Protein AF-A0A355XR90-F1 (afdb_monomer)

Secondary structure (DSSP, 8-state):
-HHHHHHHHHHHHHHHHHT--------S-GGGGS--SHHHHH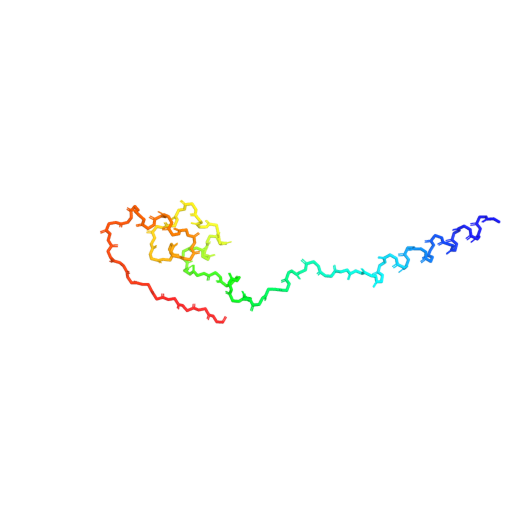TTT--GGG--STTHHHH-GGGGGG--S---------

pLDDT: mean 85.88, std 7.72, range [61.81, 94.19]

Fold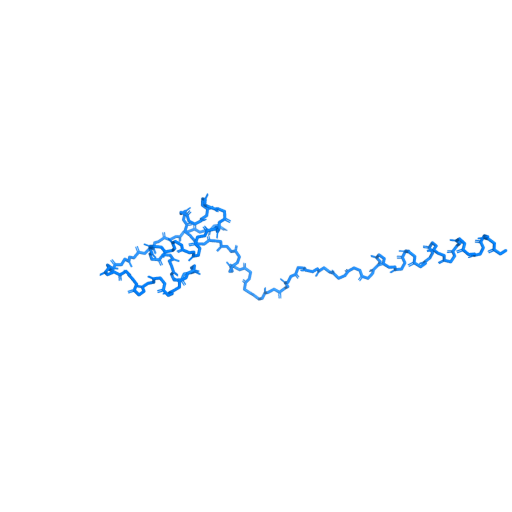seek 3Di:
DVVVVVVVVVVVVVVVVVPDDDPPPPDPCPVLVVDWDPVCVVVVNPCQVPVAAPSCVSRPVVNVVVDPDDDDDDTDDD

Solvent-accessible surface area (backbone atoms only — not comparable to full-atom values): 5209 Å² total; per-residue (Å²): 109,72,70,60,54,54,53,52,51,54,54,52,57,57,54,65,64,72,72,67,76,76,87,68,81,88,58,96,62,63,68,76,76,57,78,70,46,74,73,29,48,76,51,76,63,74,30,53,93,71,30,82,54,66,59,10,71,79,56,26,54,76,43,52,78,77,54,92,70,92,72,85,77,87,81,86,81,136

Sequence (78 aa):
MKKIATTFIATLLTMATLFGVNKTGTMAAKFLSINVGSRAVSMGGAYTAIAGDASAMYWNPAGLSYHQTRAIYFNHAN

Mean predicted aligned error: 9.53 Å

Structure (mmCIF, N/CA/C/O backbone):
data_AF-A0A355XR90-F1
#
_entry.id   AF-A0A355XR90-F1
#
loop_
_atom_site.group_PDB
_atom_site.id
_atom_site.type_symbol
_atom_site.label_atom_id
_atom_site.label_alt_id
_atom_site.label_comp_id
_atom_site.label_asym_id
_atom_site.label_entity_id
_atom_site.label_seq_id
_atom_site.pdbx_PDB_ins_code
_atom_site.Cartn_x
_atom_site.Cartn_y
_atom_site.Cartn_z
_atom_site.occupancy
_atom_site.B_iso_or_equiv
_atom_site.auth_seq_id
_atom_site.auth_comp_id
_atom_site.auth_asym_id
_atom_site.auth_atom_id
_atom_site.pdbx_PDB_model_num
ATOM 1 N N . MET A 1 1 ? 47.776 16.386 -30.701 1.00 61.81 1 MET A N 1
ATOM 2 C CA . MET A 1 1 ? 47.169 16.504 -29.352 1.00 61.81 1 MET A CA 1
ATOM 3 C C . MET A 1 1 ? 45.640 16.471 -29.377 1.00 61.81 1 MET A C 1
ATOM 5 O O . MET A 1 1 ? 45.080 15.597 -28.736 1.00 61.81 1 MET A O 1
ATOM 9 N N . LYS A 1 2 ? 44.953 17.318 -30.166 1.00 70.00 2 LYS A N 1
ATOM 10 C CA . LYS A 1 2 ? 43.472 17.338 -30.234 1.00 70.00 2 LYS A CA 1
ATOM 11 C C . LYS A 1 2 ? 42.835 15.988 -30.623 1.00 70.00 2 LYS A C 1
ATOM 13 O O . LYS A 1 2 ? 41.895 15.569 -29.970 1.00 70.00 2 LYS A O 1
ATOM 18 N N . LYS A 1 3 ? 43.401 15.274 -31.612 1.00 69.31 3 LYS A N 1
ATOM 19 C CA . LYS A 1 3 ? 42.902 13.953 -32.056 1.00 69.31 3 LYS A CA 1
ATOM 20 C C . LYS A 1 3 ? 43.049 12.842 -31.004 1.00 69.31 3 LYS A C 1
ATOM 22 O O . LYS A 1 3 ? 42.185 11.984 -30.910 1.00 69.31 3 LYS A O 1
ATOM 27 N N . ILE A 1 4 ? 44.116 12.892 -30.200 1.00 84.25 4 ILE A N 1
ATOM 28 C CA . ILE A 1 4 ? 44.372 11.937 -29.107 1.00 84.25 4 ILE A CA 1
ATOM 29 C C . ILE A 1 4 ? 43.395 12.189 -27.951 1.00 84.25 4 ILE A C 1
ATOM 31 O O . ILE A 1 4 ? 42.832 11.251 -27.394 1.00 84.25 4 ILE A O 1
ATOM 35 N N . ALA A 1 5 ? 43.135 13.462 -27.636 1.00 85.31 5 ALA A N 1
ATOM 36 C CA . ALA A 1 5 ? 42.149 13.840 -26.628 1.00 85.31 5 ALA A CA 1
ATOM 37 C C . ALA A 1 5 ? 40.730 13.4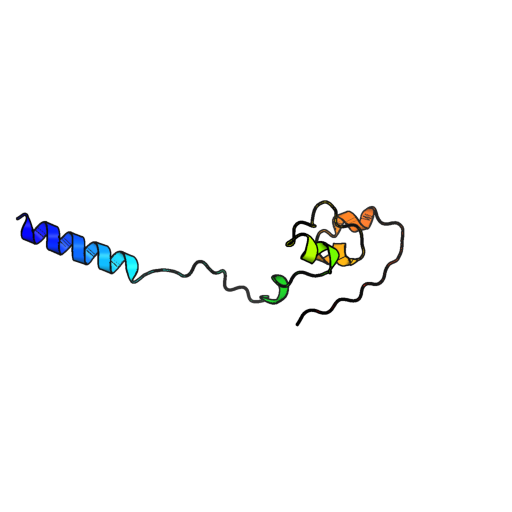01 -27.026 1.00 85.31 5 ALA A C 1
ATOM 39 O O . ALA A 1 5 ? 40.009 12.842 -26.205 1.00 85.31 5 ALA A O 1
ATOM 40 N N . THR A 1 6 ? 40.341 13.574 -28.295 1.00 82.44 6 THR A N 1
ATOM 41 C CA . THR A 1 6 ? 39.013 13.150 -28.769 1.00 82.44 6 THR A CA 1
ATOM 42 C C . THR A 1 6 ? 38.835 11.635 -28.756 1.00 82.44 6 THR A C 1
ATOM 44 O O . THR A 1 6 ? 37.773 11.161 -28.364 1.00 82.44 6 THR A O 1
ATOM 47 N N . THR A 1 7 ? 39.861 10.861 -29.130 1.00 84.56 7 THR A N 1
ATOM 48 C CA . THR A 1 7 ? 39.777 9.393 -29.065 1.00 84.56 7 THR A CA 1
ATOM 49 C C . THR A 1 7 ? 39.687 8.899 -27.629 1.00 84.56 7 THR A C 1
ATOM 51 O O . THR A 1 7 ? 38.904 7.999 -27.365 1.00 84.56 7 THR A O 1
ATOM 54 N N . PHE A 1 8 ? 40.422 9.520 -26.701 1.00 89.12 8 PHE A N 1
ATOM 55 C CA . PHE A 1 8 ? 40.396 9.167 -25.280 1.00 89.12 8 PHE A CA 1
ATOM 56 C C . PHE A 1 8 ? 39.036 9.454 -24.624 1.00 89.12 8 PHE A C 1
ATOM 58 O O . PHE A 1 8 ? 38.526 8.644 -23.854 1.00 89.12 8 PHE A O 1
ATOM 65 N N . ILE A 1 9 ? 38.408 10.583 -24.967 1.00 89.56 9 ILE A N 1
ATOM 66 C CA . ILE A 1 9 ? 37.061 10.920 -24.483 1.00 89.56 9 ILE A CA 1
ATOM 67 C C . ILE A 1 9 ? 36.024 9.922 -25.020 1.00 89.56 9 ILE A C 1
ATOM 69 O O . ILE A 1 9 ? 35.146 9.490 -24.274 1.00 89.56 9 ILE A O 1
ATOM 73 N N . ALA A 1 10 ? 36.140 9.509 -26.287 1.00 87.69 10 ALA A N 1
ATOM 74 C CA . ALA A 1 10 ? 35.232 8.530 -26.885 1.00 87.69 10 ALA A CA 1
ATOM 75 C C . ALA A 1 10 ? 35.348 7.137 -26.233 1.00 87.69 10 ALA A C 1
ATOM 77 O O . ALA A 1 10 ? 34.329 6.486 -25.982 1.00 87.69 10 ALA A O 1
ATOM 78 N N . THR A 1 11 ? 36.561 6.684 -25.900 1.00 85.19 11 THR A N 1
ATOM 79 C CA . THR A 1 11 ? 36.755 5.428 -25.155 1.00 85.19 11 THR A CA 1
ATOM 80 C C . THR A 1 11 ? 36.265 5.516 -23.713 1.00 85.19 11 THR A C 1
ATOM 82 O O . THR A 1 11 ? 35.680 4.562 -23.208 1.00 85.19 11 THR A O 1
ATOM 85 N N . LEU A 1 12 ? 36.430 6.658 -23.045 1.00 85.50 12 LEU A N 1
ATOM 86 C CA . LEU A 1 12 ? 35.921 6.830 -21.682 1.00 85.50 12 LEU A CA 1
ATOM 87 C C . LEU A 1 12 ? 34.383 6.809 -21.638 1.00 85.50 12 LEU A C 1
ATOM 89 O O . LEU A 1 12 ? 33.790 6.179 -20.762 1.00 85.50 12 LEU A O 1
ATOM 93 N N . LEU A 1 13 ? 33.732 7.448 -22.614 1.00 84.50 13 LEU A N 1
ATOM 94 C CA . LEU A 1 13 ? 32.272 7.501 -22.699 1.00 84.50 13 LEU A CA 1
ATOM 95 C C . LEU A 1 13 ? 31.652 6.127 -22.996 1.00 84.50 13 LEU A C 1
ATOM 97 O O . LEU A 1 13 ? 30.604 5.792 -22.452 1.00 84.50 13 LEU A O 1
ATOM 101 N N . THR A 1 14 ? 32.316 5.313 -23.820 1.00 81.62 14 THR A N 1
ATOM 102 C CA . THR A 1 14 ? 31.878 3.938 -24.117 1.00 81.62 14 THR A CA 1
ATOM 103 C C . THR A 1 14 ? 32.085 2.985 -22.939 1.00 81.62 14 THR A C 1
ATOM 105 O O . THR A 1 14 ? 31.266 2.098 -22.728 1.00 81.62 14 THR A O 1
ATOM 108 N N . MET A 1 15 ? 33.114 3.188 -22.112 1.00 81.00 15 MET A N 1
ATOM 109 C CA . MET A 1 15 ? 33.293 2.418 -20.872 1.00 81.00 15 MET A CA 1
ATOM 110 C C . MET A 1 15 ? 32.216 2.726 -19.820 1.00 81.00 15 MET A C 1
ATOM 112 O O . MET A 1 15 ? 31.776 1.822 -19.111 1.00 81.00 15 MET A O 1
ATOM 116 N N . ALA A 1 16 ? 31.744 3.974 -19.737 1.00 78.31 16 ALA A N 1
ATOM 117 C CA . ALA A 1 16 ? 30.726 4.378 -18.764 1.00 78.31 16 ALA A CA 1
ATOM 118 C C . ALA A 1 16 ? 29.349 3.723 -18.998 1.00 78.31 16 ALA A C 1
ATOM 120 O O . ALA A 1 16 ? 28.587 3.543 -18.048 1.00 78.31 16 ALA A O 1
ATOM 121 N N . THR A 1 17 ? 29.019 3.346 -20.237 1.00 77.50 17 THR A N 1
ATOM 122 C CA . THR A 1 17 ? 27.728 2.719 -20.572 1.00 77.50 17 THR A CA 1
ATOM 123 C C . THR A 1 17 ? 27.730 1.194 -20.429 1.00 77.50 17 THR A C 1
ATOM 12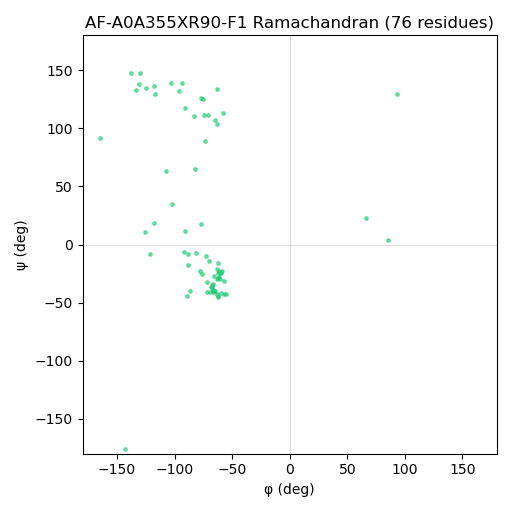5 O O . THR A 1 17 ? 26.657 0.603 -20.320 1.00 77.50 17 THR A O 1
ATOM 128 N N . LEU A 1 18 ? 28.904 0.548 -20.378 1.00 75.94 18 LEU A N 1
ATOM 129 C CA . LEU A 1 18 ? 29.030 -0.915 -20.287 1.00 75.94 18 LEU A CA 1
ATOM 130 C C . LEU A 1 18 ? 28.738 -1.477 -18.883 1.00 75.94 18 LEU A C 1
ATOM 132 O O . LEU A 1 18 ? 28.305 -2.619 -18.767 1.00 75.94 18 LEU A O 1
ATOM 136 N N . PHE A 1 19 ? 28.917 -0.684 -17.822 1.00 72.19 19 PHE A N 1
ATOM 137 C CA . PHE A 1 19 ? 28.700 -1.103 -16.425 1.00 72.19 19 PHE A CA 1
ATOM 138 C C . PHE A 1 19 ? 27.369 -0.601 -15.839 1.00 72.19 19 PHE A C 1
ATOM 140 O O . PHE A 1 19 ? 27.270 -0.270 -14.655 1.00 72.19 19 PHE A O 1
ATOM 147 N N . GLY A 1 20 ? 26.324 -0.521 -16.666 1.00 71.25 20 GLY A N 1
ATOM 148 C CA . GLY A 1 20 ? 24.989 -0.131 -16.219 1.00 71.25 20 GLY A CA 1
ATOM 149 C C . GLY A 1 20 ? 24.387 -1.151 -15.247 1.00 71.25 20 GLY A C 1
ATOM 150 O O . GLY A 1 20 ? 23.956 -2.225 -15.654 1.00 71.25 20 GLY A O 1
ATOM 151 N N . VAL A 1 21 ? 24.308 -0.810 -13.959 1.00 73.00 21 VAL A N 1
ATOM 152 C CA . VAL A 1 21 ? 23.554 -1.602 -12.973 1.00 73.00 21 VAL A CA 1
ATOM 153 C C . VAL A 1 21 ? 22.059 -1.350 -13.165 1.00 73.00 21 VAL A C 1
ATOM 155 O O . VAL A 1 21 ? 21.600 -0.203 -13.110 1.00 73.00 21 VAL A O 1
ATOM 158 N N . ASN A 1 22 ? 21.288 -2.422 -13.351 1.00 71.88 22 ASN A N 1
ATOM 159 C CA . ASN A 1 22 ? 19.835 -2.340 -13.415 1.00 71.88 22 ASN A CA 1
ATOM 160 C C . ASN A 1 22 ? 19.295 -2.032 -12.007 1.00 71.88 22 ASN A C 1
ATOM 162 O O . ASN A 1 22 ? 19.406 -2.856 -11.104 1.00 71.88 22 ASN A O 1
ATOM 166 N N . LYS A 1 23 ? 18.736 -0.832 -11.794 1.00 70.25 23 LYS A N 1
ATOM 167 C CA . LYS A 1 23 ? 18.217 -0.378 -10.482 1.00 70.25 23 LYS A CA 1
ATOM 168 C C . LYS A 1 23 ? 16.853 -0.986 -10.135 1.00 70.25 23 LYS A C 1
ATOM 170 O O . LYS A 1 23 ? 16.124 -0.467 -9.295 1.00 70.25 23 LYS A O 1
ATOM 175 N N . THR A 1 24 ? 16.478 -2.066 -10.805 1.00 73.50 24 THR A N 1
ATOM 176 C CA . THR A 1 24 ? 15.312 -2.858 -10.441 1.00 73.50 24 THR A CA 1
ATOM 177 C C . THR A 1 24 ? 15.668 -3.667 -9.203 1.00 73.50 24 THR A C 1
ATOM 179 O O . THR A 1 24 ? 16.506 -4.563 -9.280 1.00 73.50 24 THR A O 1
ATOM 182 N N . GLY A 1 25 ? 15.054 -3.349 -8.063 1.00 71.44 25 GLY A N 1
ATOM 183 C CA . GLY A 1 25 ? 15.235 -4.128 -6.843 1.00 71.44 25 GLY A CA 1
ATOM 184 C C . GLY A 1 25 ? 14.835 -5.585 -7.079 1.00 71.44 25 GLY A C 1
ATOM 185 O O . GLY A 1 25 ? 13.664 -5.881 -7.312 1.00 71.44 25 GLY A O 1
ATOM 186 N N . THR A 1 26 ? 15.799 -6.501 -7.035 1.00 75.44 26 THR A N 1
ATOM 187 C CA . THR A 1 26 ? 15.552 -7.945 -7.031 1.00 75.44 26 THR A CA 1
ATOM 188 C C . THR A 1 26 ? 15.025 -8.337 -5.656 1.00 75.44 26 THR A C 1
ATOM 190 O O . THR A 1 26 ? 15.779 -8.644 -4.738 1.00 75.44 26 THR A O 1
ATOM 193 N N . MET A 1 27 ? 13.705 -8.276 -5.492 1.00 76.06 27 MET A N 1
ATOM 194 C CA . MET A 1 27 ? 13.030 -8.699 -4.266 1.00 76.06 27 MET A CA 1
ATOM 195 C C . MET A 1 27 ? 12.588 -10.158 -4.385 1.00 76.06 27 MET A C 1
ATOM 197 O O . MET A 1 27 ? 12.050 -10.562 -5.416 1.00 76.06 27 MET A O 1
ATOM 201 N N . ALA A 1 28 ? 12.756 -10.938 -3.314 1.00 81.06 28 ALA A N 1
ATOM 202 C CA . ALA A 1 28 ? 12.298 -12.330 -3.263 1.00 81.06 28 ALA A CA 1
ATOM 203 C C . ALA A 1 28 ? 10.765 -12.454 -3.407 1.00 81.06 28 ALA A C 1
ATOM 205 O O . ALA A 1 28 ? 10.264 -13.437 -3.942 1.00 81.06 28 ALA A O 1
ATOM 206 N N . ALA A 1 29 ? 10.018 -11.433 -2.973 1.00 84.69 29 ALA A N 1
ATOM 207 C CA . ALA A 1 29 ? 8.557 -11.415 -2.939 1.00 84.69 29 ALA A CA 1
ATOM 208 C C . ALA A 1 29 ? 7.959 -10.501 -4.022 1.00 84.69 29 ALA A C 1
ATOM 210 O O . ALA A 1 29 ? 7.285 -9.517 -3.722 1.00 84.69 29 ALA A O 1
ATOM 211 N N . LYS A 1 30 ? 8.186 -10.821 -5.302 1.00 83.31 30 LYS A N 1
ATOM 212 C CA . LYS A 1 30 ? 7.644 -10.030 -6.426 1.00 83.31 30 LYS A CA 1
ATOM 213 C C . LYS A 1 30 ? 6.110 -9.947 -6.424 1.00 83.31 30 LYS A C 1
ATOM 215 O O . LYS A 1 30 ? 5.553 -8.982 -6.921 1.00 83.31 30 LYS A O 1
ATOM 220 N N . PHE A 1 31 ? 5.418 -10.910 -5.819 1.00 84.94 31 PHE A N 1
ATOM 221 C CA . PHE A 1 31 ? 3.961 -10.868 -5.677 1.00 84.94 31 PHE A CA 1
ATOM 222 C C . PHE A 1 31 ? 3.463 -9.684 -4.828 1.00 84.94 31 PHE A C 1
ATOM 224 O O . PHE A 1 31 ? 2.323 -9.275 -4.996 1.00 84.94 31 PHE A O 1
ATOM 231 N N . LEU A 1 32 ? 4.298 -9.085 -3.966 1.00 87.00 32 LEU A N 1
ATOM 232 C CA . LEU A 1 32 ? 3.913 -7.917 -3.164 1.00 87.00 32 LEU A CA 1
ATOM 233 C C . LEU A 1 32 ? 3.743 -6.645 -4.013 1.00 87.00 32 LEU A C 1
ATOM 235 O O . LEU A 1 32 ? 3.175 -5.666 -3.549 1.00 87.00 32 LEU A O 1
ATOM 239 N N . SER A 1 33 ? 4.216 -6.641 -5.263 1.00 85.81 33 SER A N 1
ATOM 240 C CA . SER A 1 33 ? 3.898 -5.560 -6.202 1.00 85.81 33 SER A CA 1
ATOM 241 C C . SER A 1 33 ? 2.530 -5.733 -6.872 1.00 85.81 33 SER A C 1
ATOM 243 O O . SER A 1 33 ? 2.107 -4.853 -7.620 1.00 85.81 33 SER A O 1
ATOM 245 N N . ILE A 1 34 ? 1.856 -6.869 -6.667 1.00 89.94 34 ILE A N 1
ATOM 246 C CA . ILE A 1 34 ? 0.512 -7.116 -7.189 1.00 89.94 34 ILE A CA 1
ATOM 247 C C . ILE A 1 34 ? -0.478 -6.486 -6.216 1.00 89.94 34 ILE A C 1
ATOM 249 O O . ILE A 1 34 ? -0.657 -6.945 -5.092 1.00 89.94 34 ILE A O 1
ATOM 253 N N . ASN A 1 35 ? -1.120 -5.413 -6.665 1.00 91.81 35 ASN A N 1
ATOM 254 C CA . ASN A 1 35 ? -2.074 -4.678 -5.849 1.00 91.81 35 ASN A CA 1
ATOM 255 C C . ASN A 1 35 ? -3.280 -5.545 -5.472 1.00 91.81 35 ASN A C 1
ATOM 257 O O . ASN A 1 35 ? -3.893 -6.183 -6.328 1.00 91.81 35 ASN A O 1
ATOM 261 N N . VAL A 1 36 ? -3.661 -5.492 -4.195 1.00 92.94 36 VAL A N 1
ATOM 262 C CA . VAL A 1 36 ? -4.835 -6.193 -3.671 1.00 92.94 36 VAL A CA 1
ATOM 263 C C . VAL A 1 36 ? -6.031 -5.249 -3.620 1.00 92.94 36 VAL A C 1
ATOM 265 O O . VAL A 1 36 ? -5.959 -4.144 -3.085 1.00 92.94 36 VAL A O 1
ATOM 268 N N . GLY A 1 37 ? -7.161 -5.731 -4.126 1.00 91.94 37 GLY A N 1
ATOM 269 C CA . GLY A 1 37 ? -8.463 -5.092 -3.987 1.00 91.94 37 GLY A CA 1
ATOM 270 C C . GLY A 1 37 ? -8.851 -4.155 -5.129 1.00 91.94 37 GLY A C 1
ATOM 271 O O . GLY A 1 37 ? -8.115 -3.246 -5.499 1.00 91.94 37 GLY A O 1
ATOM 272 N N . SER A 1 38 ? -10.056 -4.352 -5.673 1.00 92.06 38 SER A N 1
ATOM 273 C CA . SER A 1 38 ? -10.540 -3.625 -6.856 1.00 92.06 38 SER A CA 1
ATOM 274 C C . SER A 1 38 ? -10.586 -2.111 -6.647 1.00 92.06 38 SER A C 1
ATOM 276 O O . SER A 1 38 ? -10.163 -1.364 -7.520 1.00 92.06 38 SER A O 1
ATOM 278 N N . ARG A 1 39 ? -11.035 -1.643 -5.474 1.00 91.56 39 ARG A N 1
ATOM 279 C CA . ARG A 1 39 ? -11.106 -0.209 -5.155 1.00 91.56 39 ARG A CA 1
ATOM 280 C C . ARG A 1 39 ? -9.728 0.450 -5.153 1.00 91.56 39 ARG A C 1
ATOM 282 O O . ARG A 1 39 ? -9.563 1.512 -5.742 1.00 91.56 39 ARG A O 1
ATOM 289 N N . ALA A 1 40 ? -8.745 -0.197 -4.534 1.00 93.69 40 ALA A N 1
ATOM 290 C CA . ALA A 1 40 ? -7.382 0.307 -4.474 1.00 93.69 40 ALA A CA 1
ATOM 291 C C . ALA A 1 40 ? -6.694 0.277 -5.847 1.00 93.69 40 ALA A C 1
ATOM 293 O O . ALA A 1 40 ? -6.025 1.237 -6.231 1.00 93.69 40 ALA A O 1
ATOM 294 N N . VAL A 1 41 ? -6.915 -0.795 -6.616 1.00 93.31 41 VAL A N 1
ATOM 295 C CA . VAL A 1 41 ? -6.410 -0.940 -7.990 1.00 93.31 41 VAL A CA 1
ATOM 296 C C . VAL A 1 41 ? -6.991 0.136 -8.909 1.00 93.31 41 VAL A C 1
ATOM 298 O O . VAL A 1 41 ? -6.234 0.770 -9.640 1.00 93.31 41 VAL A O 1
ATOM 301 N N . SER A 1 42 ? -8.296 0.416 -8.828 1.00 93.56 42 SER A N 1
ATOM 302 C CA . SER A 1 42 ? -8.947 1.490 -9.597 1.00 93.56 42 SER A CA 1
ATOM 303 C C . SER A 1 42 ? -8.391 2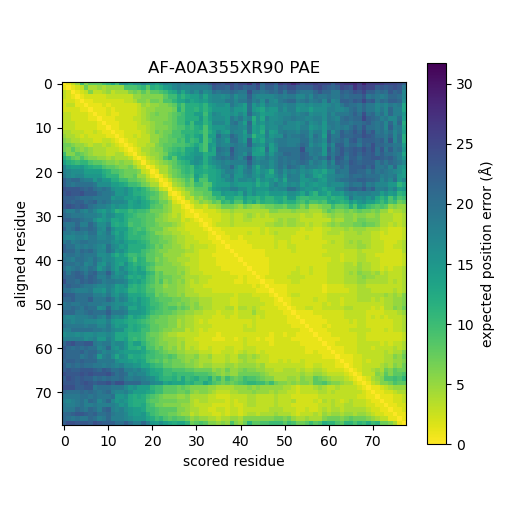.882 -9.283 1.00 93.56 42 SER A C 1
ATOM 305 O O . SER A 1 42 ? -8.496 3.784 -10.108 1.00 93.56 42 SER A O 1
ATOM 307 N N . MET A 1 43 ? -7.774 3.064 -8.112 1.00 93.81 43 MET A N 1
ATOM 308 C CA . MET A 1 43 ? -7.079 4.295 -7.722 1.00 93.81 43 MET A CA 1
ATOM 309 C C . MET A 1 43 ? -5.588 4.293 -8.097 1.00 93.81 43 MET A C 1
ATOM 311 O O . MET A 1 43 ? -4.829 5.130 -7.613 1.00 93.81 43 MET A O 1
ATOM 315 N N . GLY A 1 44 ? -5.134 3.335 -8.909 1.00 93.50 44 GLY A N 1
ATOM 316 C CA . GLY A 1 44 ? -3.724 3.198 -9.278 1.00 93.50 44 GLY A CA 1
ATOM 317 C C . GLY A 1 44 ? -2.815 2.819 -8.103 1.00 93.50 44 GLY A C 1
ATOM 318 O O . GLY A 1 44 ? -1.624 3.110 -8.135 1.00 93.50 44 GLY A O 1
ATOM 319 N N . GLY A 1 45 ? -3.366 2.208 -7.049 1.00 92.00 45 GLY A N 1
ATOM 320 C CA . GLY A 1 45 ? -2.644 1.869 -5.820 1.00 92.00 45 GLY A CA 1
ATOM 321 C C . GLY A 1 45 ? -2.560 3.001 -4.787 1.00 92.00 45 GLY A C 1
ATOM 322 O O . GLY A 1 45 ? -1.953 2.830 -3.733 1.00 92.00 45 GLY A O 1
ATOM 323 N N . ALA A 1 46 ? -3.191 4.151 -5.029 1.00 93.94 46 ALA A N 1
ATOM 324 C CA . ALA A 1 46 ? -3.221 5.266 -4.082 1.00 93.94 46 ALA A CA 1
ATOM 325 C C . ALA A 1 46 ? -4.314 5.088 -3.003 1.00 93.94 46 ALA A C 1
ATOM 327 O O . ALA A 1 46 ? -5.275 5.852 -2.957 1.00 93.94 46 ALA A O 1
ATOM 328 N N . TYR A 1 47 ? -4.195 4.066 -2.144 1.00 93.94 47 TYR A N 1
ATOM 329 C CA . TYR A 1 47 ? -5.263 3.686 -1.196 1.00 93.94 47 TYR A CA 1
ATOM 330 C C . TYR A 1 47 ? -4.873 3.714 0.296 1.00 93.94 47 TYR A C 1
ATOM 332 O O . TYR A 1 47 ? -5.736 3.611 1.162 1.00 93.94 47 TYR A O 1
ATOM 340 N N . THR A 1 48 ? -3.596 3.913 0.630 1.00 93.75 48 THR A N 1
ATOM 341 C CA . THR A 1 48 ? -3.048 3.786 2.001 1.00 93.75 48 THR A CA 1
ATOM 342 C C . THR A 1 48 ? -3.744 4.644 3.065 1.00 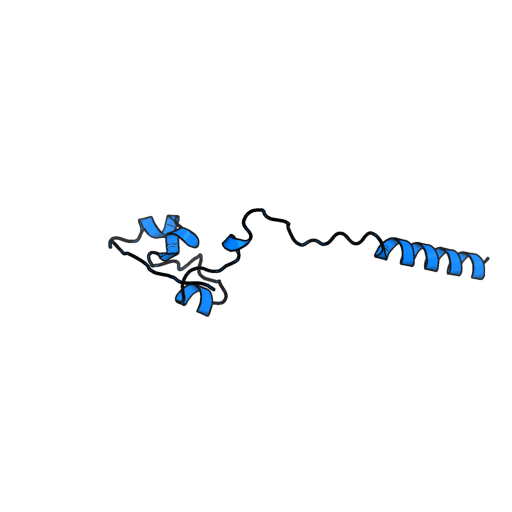93.75 48 TH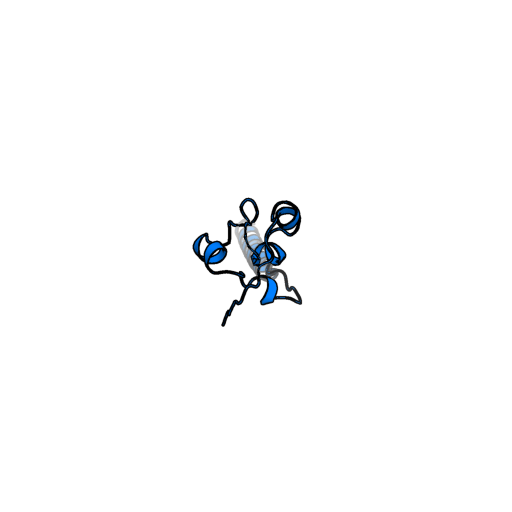R A C 1
ATOM 344 O O . THR A 1 48 ? -3.997 4.169 4.172 1.00 93.75 48 THR A O 1
ATOM 347 N N . ALA A 1 49 ? -4.065 5.902 2.750 1.00 92.56 49 ALA A N 1
ATOM 348 C CA . ALA A 1 49 ? -4.665 6.839 3.706 1.00 92.56 49 ALA A CA 1
ATOM 349 C C . ALA A 1 49 ? -6.166 6.606 3.941 1.00 92.56 49 ALA A C 1
ATOM 351 O O . ALA A 1 49 ? -6.698 7.011 4.969 1.00 92.56 49 ALA A O 1
ATOM 352 N N . ILE A 1 50 ? -6.847 5.967 2.989 1.00 91.38 50 ILE A N 1
ATOM 353 C CA . ILE A 1 50 ? -8.305 5.774 2.994 1.00 91.38 50 ILE A CA 1
ATOM 354 C C . ILE A 1 50 ? -8.690 4.290 3.044 1.00 91.38 50 ILE A C 1
ATOM 356 O O . ILE A 1 50 ? -9.810 3.925 2.680 1.00 91.38 50 ILE A O 1
ATOM 360 N N . ALA A 1 51 ? -7.746 3.437 3.448 1.00 92.31 51 ALA A N 1
ATOM 361 C CA . ALA A 1 51 ? -7.936 2.002 3.546 1.00 92.31 51 ALA A CA 1
ATOM 362 C C . ALA A 1 51 ? -9.022 1.694 4.583 1.00 92.31 51 ALA A 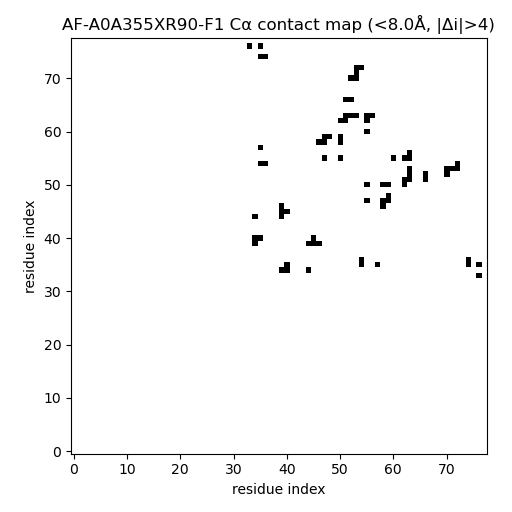C 1
ATOM 364 O O . ALA A 1 51 ? -8.795 1.820 5.784 1.00 92.31 51 ALA A O 1
ATOM 365 N N . GLY A 1 52 ? -10.210 1.357 4.078 1.00 88.88 52 GLY A N 1
ATOM 366 C CA . GLY A 1 52 ? -11.473 1.420 4.815 1.00 88.88 52 GLY A CA 1
ATOM 367 C C . GLY A 1 52 ? -12.266 0.110 4.835 1.00 88.88 52 GLY A C 1
ATOM 368 O O . GLY A 1 52 ? -13.458 0.106 5.141 1.00 88.88 52 GLY A O 1
ATOM 369 N N . ASP A 1 53 ? -11.662 -0.987 4.401 1.00 89.31 53 ASP A N 1
ATOM 370 C CA . ASP A 1 53 ? -12.297 -2.294 4.293 1.00 89.31 53 ASP A CA 1
ATOM 371 C C . ASP A 1 53 ? -11.297 -3.396 4.674 1.00 89.31 53 ASP A C 1
ATOM 373 O O . ASP A 1 53 ? -10.170 -3.126 5.087 1.00 89.31 53 ASP A O 1
ATOM 377 N N . ALA A 1 54 ? -11.687 -4.663 4.549 1.00 91.81 54 ALA A N 1
ATOM 378 C CA . ALA A 1 54 ? -10.816 -5.783 4.904 1.00 91.81 54 ALA A CA 1
ATOM 379 C C . ALA A 1 54 ? -9.515 -5.861 4.067 1.00 91.81 54 ALA A C 1
ATOM 381 O O . ALA A 1 54 ? -8.558 -6.499 4.508 1.00 91.81 54 ALA A O 1
ATOM 382 N N . SER A 1 55 ? -9.409 -5.162 2.925 1.00 92.00 55 SER A N 1
ATOM 383 C CA . SER A 1 55 ? -8.140 -5.031 2.189 1.00 92.00 55 SER A CA 1
ATOM 384 C C . SER A 1 55 ? -7.131 -4.106 2.890 1.00 92.00 55 SER A C 1
ATOM 386 O O . SER A 1 55 ? -5.949 -4.109 2.540 1.00 92.00 55 SER A O 1
ATOM 388 N N . ALA A 1 56 ? -7.540 -3.371 3.933 1.00 92.62 56 ALA A N 1
ATOM 389 C CA . ALA A 1 56 ? -6.649 -2.555 4.755 1.00 92.62 56 ALA A CA 1
ATOM 390 C C . ALA A 1 56 ? -5.529 -3.369 5.420 1.00 92.62 56 ALA A C 1
ATOM 392 O O . ALA A 1 56 ? -4.467 -2.818 5.679 1.00 92.62 56 ALA A O 1
ATOM 393 N N . MET A 1 57 ? -5.694 -4.684 5.611 1.00 91.31 57 MET A N 1
ATOM 394 C CA . MET A 1 57 ? -4.593 -5.555 6.049 1.00 91.31 57 MET A CA 1
ATOM 395 C C . MET A 1 57 ? -3.378 -5.513 5.104 1.00 91.31 57 MET A C 1
ATOM 397 O O . MET A 1 57 ? -2.251 -5.663 5.566 1.00 91.31 57 MET A O 1
ATOM 401 N N . TYR A 1 58 ? -3.597 -5.304 3.802 1.00 92.62 58 TYR A N 1
ATOM 402 C CA . TYR A 1 58 ? -2.538 -5.156 2.800 1.00 92.62 58 TYR A CA 1
ATOM 403 C C . TYR A 1 58 ? -2.049 -3.701 2.691 1.00 92.62 58 TYR A C 1
ATOM 405 O O . TYR A 1 58 ? -0.851 -3.462 2.573 1.00 92.62 58 TYR A O 1
ATOM 413 N N . TRP A 1 59 ? -2.963 -2.724 2.751 1.00 94.06 59 TRP A N 1
ATOM 414 C CA . TRP A 1 59 ? -2.647 -1.310 2.497 1.00 94.06 59 TRP A CA 1
ATOM 415 C C . TRP A 1 59 ? -2.214 -0.510 3.733 1.00 94.06 59 TRP A C 1
ATOM 417 O O . TRP A 1 59 ? -1.281 0.286 3.645 1.00 94.06 59 TRP A O 1
ATOM 427 N N . ASN A 1 60 ? -2.912 -0.666 4.861 1.00 94.19 60 ASN A N 1
ATOM 428 C CA . ASN A 1 60 ? -2.648 0.033 6.121 1.00 94.19 60 ASN A CA 1
ATOM 429 C C . ASN A 1 60 ? -3.380 -0.644 7.307 1.00 94.19 60 ASN A C 1
ATOM 431 O O . ASN A 1 60 ? -4.519 -0.282 7.624 1.00 94.19 60 ASN A O 1
ATOM 435 N N . PRO A 1 61 ? -2.734 -1.590 8.015 1.00 92.75 61 PRO A N 1
ATOM 436 C CA . PRO A 1 61 ? -3.348 -2.299 9.137 1.00 92.75 61 PRO A CA 1
ATOM 437 C C . PRO A 1 61 ? -3.773 -1.399 10.303 1.00 92.75 61 PRO A C 1
ATOM 439 O O . PRO A 1 61 ? -4.690 -1.761 11.036 1.00 92.75 61 PRO A O 1
ATOM 442 N N . ALA A 1 62 ? -3.161 -0.220 10.481 1.00 91.88 62 ALA A N 1
ATOM 443 C CA . ALA A 1 62 ? -3.554 0.710 11.543 1.00 91.88 62 ALA A CA 1
ATOM 444 C C . ALA A 1 62 ? -4.996 1.218 11.356 1.00 91.88 62 ALA A C 1
ATOM 446 O O . ALA A 1 62 ? -5.697 1.458 12.341 1.00 91.88 62 ALA A O 1
ATOM 447 N N . GLY A 1 63 ? -5.465 1.294 10.103 1.00 88.69 63 GLY A N 1
ATOM 448 C CA . GLY A 1 63 ? -6.843 1.643 9.753 1.00 88.69 63 GLY A CA 1
ATOM 449 C C . GLY A 1 63 ? -7.884 0.674 10.324 1.00 88.69 63 GLY A C 1
ATOM 450 O O . GLY A 1 63 ? -8.981 1.093 10.684 1.00 88.69 63 GLY A O 1
ATOM 451 N N . LEU A 1 64 ? -7.524 -0.605 10.506 1.00 89.31 64 LEU A N 1
ATOM 452 C CA . LEU A 1 64 ? -8.422 -1.637 11.044 1.00 89.31 64 LEU A CA 1
ATOM 453 C C . LEU A 1 64 ? -8.900 -1.332 12.460 1.00 89.31 64 LEU A C 1
ATOM 455 O O . LEU A 1 64 ? -10.006 -1.723 12.815 1.00 89.31 64 LEU A O 1
ATOM 459 N N . SER A 1 65 ? -8.109 -0.599 13.246 1.00 90.25 65 SER A N 1
ATOM 460 C CA . SER A 1 65 ? -8.508 -0.193 14.598 1.00 90.25 65 SER A CA 1
ATOM 461 C C . SER A 1 65 ? -9.753 0.706 14.616 1.00 90.25 65 SER A C 1
ATOM 463 O O . SER A 1 65 ? -10.490 0.709 15.599 1.00 90.25 65 SER A O 1
ATOM 465 N N . TYR A 1 66 ? -10.024 1.419 13.518 1.00 87.62 66 TYR A N 1
ATOM 466 C CA . TYR A 1 66 ? -11.199 2.277 13.364 1.00 87.62 66 TYR A CA 1
ATOM 467 C C . TYR A 1 66 ? -12.420 1.527 12.807 1.00 87.62 66 TYR A C 1
ATOM 469 O O . TYR A 1 66 ? -13.524 2.073 12.794 1.00 87.62 66 TYR A O 1
ATOM 477 N N . HIS A 1 67 ? -12.258 0.273 12.369 1.00 83.31 67 HIS A N 1
ATOM 478 C CA . HIS A 1 67 ? -13.349 -0.544 11.846 1.00 83.31 67 HIS A CA 1
ATOM 479 C C . HIS A 1 67 ? -14.017 -1.364 12.952 1.00 83.31 67 HIS A C 1
ATOM 481 O O . HIS A 1 67 ? -13.419 -2.251 13.550 1.00 83.31 67 HIS A O 1
ATOM 487 N N . GLN A 1 68 ? -15.303 -1.101 13.187 1.00 85.81 68 GLN A N 1
ATOM 488 C CA . GLN A 1 68 ? -16.105 -1.785 14.213 1.00 85.81 68 GLN A CA 1
ATOM 489 C C . GLN A 1 68 ? -16.844 -3.029 13.685 1.00 85.81 68 GLN A C 1
ATOM 491 O O . GLN A 1 68 ? -17.459 -3.772 14.449 1.00 85.81 68 GLN A O 1
ATOM 496 N N . THR A 1 69 ? -16.789 -3.275 12.377 1.00 83.94 69 THR A N 1
ATOM 497 C CA . THR A 1 69 ? -17.457 -4.393 11.699 1.00 83.94 69 THR A CA 1
ATOM 498 C C . THR A 1 69 ? -16.486 -5.511 11.348 1.00 83.94 69 THR A C 1
ATOM 500 O O . THR A 1 69 ? -15.393 -5.273 10.841 1.00 83.94 69 THR A O 1
ATOM 503 N N . ARG A 1 70 ? -16.927 -6.757 11.542 1.00 89.44 70 ARG A N 1
ATOM 504 C CA . ARG A 1 70 ? -16.239 -7.948 11.032 1.00 89.44 70 ARG A CA 1
ATOM 505 C C . ARG A 1 70 ? -16.517 -8.083 9.536 1.00 89.44 70 ARG A C 1
ATOM 507 O O . ARG A 1 70 ? -17.678 -8.120 9.139 1.00 89.44 70 ARG A O 1
ATOM 514 N N . ALA A 1 71 ? -15.468 -8.179 8.727 1.00 90.12 71 ALA A N 1
ATOM 515 C CA . ALA A 1 71 ? -15.571 -8.326 7.280 1.00 90.12 71 ALA A CA 1
ATOM 516 C C . ALA A 1 71 ? -14.696 -9.485 6.790 1.00 90.12 71 ALA A C 1
ATOM 518 O O . ALA A 1 71 ? -13.635 -9.753 7.351 1.00 90.12 71 ALA A O 1
ATOM 519 N N . ILE A 1 72 ? -15.148 -10.156 5.732 1.00 92.31 72 ILE A N 1
ATOM 520 C CA . ILE A 1 72 ? -14.379 -11.156 4.986 1.00 92.31 72 ILE A CA 1
ATOM 521 C C . ILE A 1 72 ? -14.231 -10.623 3.563 1.00 92.31 72 ILE A C 1
ATOM 523 O O . ILE A 1 72 ? -15.190 -10.091 3.002 1.00 92.31 72 ILE A O 1
ATOM 527 N N . TYR A 1 73 ? -13.033 -10.742 2.992 1.00 90.62 73 TYR A N 1
ATOM 528 C CA . TYR A 1 73 ? -12.718 -10.232 1.661 1.00 90.62 73 TYR A CA 1
ATOM 529 C C . TYR A 1 73 ? -12.157 -11.336 0.775 1.00 90.62 73 TYR A C 1
ATOM 531 O O . TYR A 1 73 ? -11.267 -12.075 1.189 1.00 90.62 73 TYR A O 1
ATOM 539 N N . PHE A 1 74 ? -12.658 -11.410 -0.456 1.00 92.75 74 PHE A N 1
ATOM 540 C CA . PHE A 1 74 ? -12.175 -12.326 -1.482 1.00 92.75 74 PHE A CA 1
ATOM 541 C C . PHE A 1 74 ? -11.615 -11.504 -2.640 1.00 92.75 74 PHE A C 1
ATOM 543 O O . PHE A 1 74 ? -12.269 -10.586 -3.137 1.00 92.75 74 PHE A O 1
ATOM 550 N N . ASN A 1 75 ? -10.396 -11.823 -3.063 1.00 90.19 75 ASN A N 1
ATOM 551 C CA . ASN A 1 75 ? -9.721 -11.162 -4.170 1.00 90.19 75 ASN A CA 1
ATOM 552 C C . ASN A 1 75 ? -9.019 -12.197 -5.039 1.00 90.19 75 ASN A C 1
ATOM 554 O O . ASN A 1 75 ? -8.551 -13.214 -4.534 1.00 90.19 75 ASN A O 1
ATOM 558 N N . HIS A 1 76 ? -8.945 -11.909 -6.332 1.00 90.56 76 HIS A N 1
ATOM 559 C CA . HIS A 1 76 ? -8.213 -12.708 -7.299 1.00 90.56 76 HIS A CA 1
ATOM 560 C C . HIS A 1 76 ? -7.379 -11.779 -8.178 1.00 90.56 76 HIS A C 1
ATOM 562 O O . HIS A 1 76 ? -7.892 -10.770 -8.669 1.00 90.56 76 HIS A O 1
ATOM 5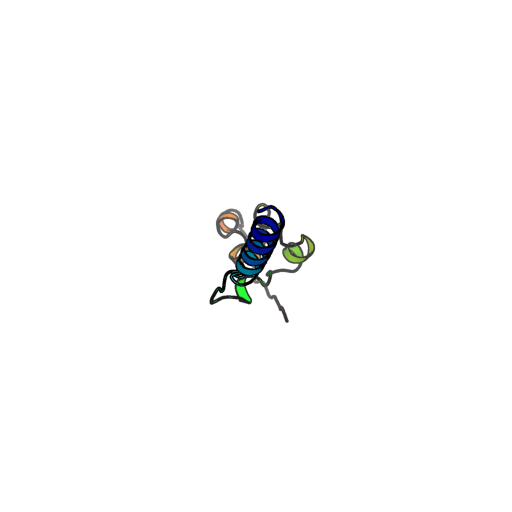68 N N . ALA A 1 77 ? -6.113 -12.136 -8.375 1.00 83.44 77 ALA A N 1
ATOM 569 C CA . ALA A 1 77 ? -5.191 -11.492 -9.299 1.00 83.44 77 ALA A CA 1
ATOM 570 C C . ALA A 1 77 ? -4.517 -12.589 -10.138 1.00 83.44 77 ALA A C 1
ATOM 572 O O . ALA A 1 77 ? -4.196 -13.653 -9.608 1.00 83.44 77 ALA A O 1
ATOM 573 N N . ASN A 1 78 ? -4.378 -12.342 -11.443 1.00 75.81 78 ASN A N 1
ATOM 574 C CA . ASN A 1 78 ? -3.830 -13.296 -12.415 1.00 75.81 78 ASN A CA 1
ATOM 575 C C . ASN A 1 78 ? -2.301 -13.298 -12.440 1.00 75.81 78 ASN A C 1
ATOM 577 O O . ASN A 1 78 ? -1.712 -12.210 -12.244 1.00 75.81 78 ASN A O 1
#

Radius of gyration: 24.26 Å; Cα contacts (8 Å, |Δi|>4): 39; chains: 1; bounding box: 65×31×47 Å